Protein AF-B6XCT6-F1 (afdb_monomer)

Organism: NCBI:txid520999

Solvent-accessible surface area (backbone atoms only — not comparable to full-atom values): 7357 Å² total; per-residue (Å²): 132,88,75,79,51,75,65,56,53,49,52,52,51,54,56,51,39,46,72,76,31,70,66,36,33,55,36,22,68,73,66,32,74,92,36,39,69,58,24,48,53,52,40,50,34,43,76,71,66,34,70,57,47,76,47,86,56,62,66,60,53,52,53,48,61,75,40,50,83,39,70,72,57,61,68,49,78,35,42,78,42,35,66,68,55,49,32,58,75,70,67,52,77,86,74,63,67,73,81,72,57,69,88,80,65,77,79,91,67,95,75,79,88,81,89,83,83,135

Mean predicted aligned error: 9.97 Å

pLDDT: mean 85.2, std 15.71, range [36.12, 97.25]

Sequence (118 aa):
MELPSSQEQLIQRLKKMEIEDPLYASLVKVLGRKNSQDAWHIRTAEKYGLYCFLTMDFKLIKTLEAQRKSPRIISLKTSIMTPAMLGKKLRLYPMPPKIFSYTNVTPAHSNVADIEKK

Foldseek 3Di:
DDDDDPVVVVVVVLVVCCVVPPLLVVLCVQLPVVCSVVSVQLSVCQVVLNQEDEDPPVVSVVSLVVCVVPPSSVPRNYHYYHPVVVCVVVVNDDDDCVVVPCPPDPPPDPDPPDDDDD

Secondary structure (DSSP, 8-state):
-PPPPHHHHHHHHHHHHHHH-HHHHHHHHHH-GGGHHHHHHHHHHHHTT-SEEE---HHHHHHHHHTTTSHHHHT-SSEEE-HHHHHHHTTPPPPPGGGS--TT--------------

Structure (mmCIF, N/CA/C/O backbone):
data_AF-B6XCT6-F1
#
_entry.id   AF-B6XCT6-F1
#
loop_
_atom_site.group_PDB
_atom_site.id
_atom_site.type_symbol
_atom_site.label_atom_id
_atom_site.label_alt_id
_atom_site.label_comp_id
_atom_site.label_asym_id
_atom_site.label_entity_id
_atom_site.label_seq_id
_atom_site.pdbx_PDB_ins_code
_atom_site.Cartn_x
_atom_site.Cartn_y
_atom_site.Cartn_z
_atom_site.occupancy
_atom_site.B_iso_or_equiv
_atom_site.auth_seq_id
_atom_site.auth_comp_id
_atom_site.auth_asym_id
_atom_site.auth_atom_id
_atom_site.pdbx_PDB_model_num
ATOM 1 N N . MET A 1 1 ? -32.332 22.064 9.009 1.00 60.47 1 MET A N 1
ATOM 2 C CA . MET A 1 1 ? -31.210 21.174 9.371 1.00 60.47 1 MET A CA 1
ATOM 3 C C . MET A 1 1 ? -30.083 21.476 8.410 1.00 60.47 1 MET A C 1
ATOM 5 O O . MET A 1 1 ? -30.265 21.256 7.219 1.00 60.47 1 MET A O 1
ATOM 9 N N . GLU A 1 2 ? -28.980 22.043 8.889 1.00 74.50 2 GLU A N 1
ATOM 10 C CA . GLU A 1 2 ? -27.778 22.185 8.063 1.00 74.50 2 GLU A CA 1
ATOM 11 C C . GLU A 1 2 ? -27.163 20.797 7.880 1.00 74.50 2 GLU A C 1
ATOM 13 O O . GLU A 1 2 ? -26.887 20.092 8.852 1.00 74.50 2 GLU A O 1
ATOM 18 N N . LEU A 1 3 ? -27.045 20.360 6.628 1.00 79.69 3 LEU A N 1
ATOM 19 C CA . LEU A 1 3 ? -26.389 19.101 6.307 1.00 79.69 3 LEU A CA 1
ATOM 20 C C . LEU A 1 3 ? -24.871 19.309 6.386 1.00 79.69 3 LEU A C 1
ATOM 22 O O . LEU A 1 3 ? -24.380 20.314 5.870 1.00 79.69 3 LEU A O 1
ATOM 26 N N . PRO A 1 4 ? -24.121 18.369 6.987 1.00 82.25 4 PRO A N 1
ATOM 27 C CA . PRO A 1 4 ? -22.670 18.464 7.049 1.00 82.25 4 PRO A CA 1
ATOM 28 C C . PRO A 1 4 ? -22.075 18.479 5.641 1.00 82.25 4 PRO A C 1
ATOM 30 O O . PRO A 1 4 ? -22.557 17.789 4.734 1.00 82.25 4 PR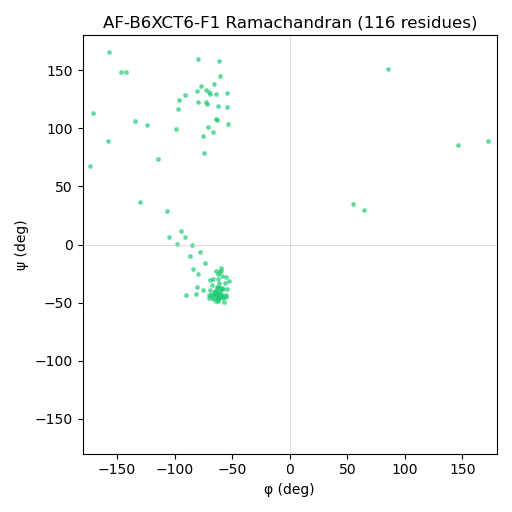O A O 1
ATOM 33 N N . SER A 1 5 ? -20.994 19.232 5.474 1.00 90.94 5 SER A N 1
ATOM 34 C CA . SER A 1 5 ? -20.264 19.331 4.213 1.00 90.94 5 SER A CA 1
ATOM 35 C C . SER A 1 5 ? -19.696 17.973 3.781 1.00 90.94 5 SER A C 1
ATOM 37 O O . SER A 1 5 ? -19.449 17.076 4.594 1.00 90.94 5 SER A O 1
ATOM 39 N N . SER A 1 6 ? -19.417 17.812 2.486 1.00 87.81 6 SER A N 1
ATOM 40 C CA . SER A 1 6 ? -18.843 16.571 1.945 1.00 87.81 6 SER A CA 1
ATOM 41 C C . SER A 1 6 ? -17.528 16.168 2.632 1.00 87.81 6 SER A C 1
ATOM 43 O O . SER A 1 6 ? -17.255 14.979 2.802 1.00 87.81 6 SER A O 1
ATOM 45 N N . GLN A 1 7 ? -16.725 17.147 3.063 1.00 86.94 7 GLN A N 1
ATOM 46 C CA . GLN A 1 7 ? -15.471 16.906 3.780 1.00 86.94 7 GLN A CA 1
ATOM 47 C C . GLN A 1 7 ? -15.712 16.371 5.195 1.00 86.94 7 GLN A C 1
ATOM 49 O O . GLN A 1 7 ? -15.066 15.410 5.614 1.00 86.94 7 GLN A O 1
ATOM 54 N N . GLU A 1 8 ? -16.672 16.940 5.922 1.00 88.94 8 GLU A N 1
ATOM 55 C CA . GLU A 1 8 ? -17.023 16.486 7.270 1.00 88.94 8 GLU A CA 1
ATOM 56 C C . GLU A 1 8 ? -17.592 15.070 7.251 1.00 88.94 8 GLU A C 1
ATOM 58 O O . GLU A 1 8 ? -17.196 14.234 8.066 1.00 88.94 8 GLU A O 1
ATOM 63 N N . GLN A 1 9 ? -18.449 14.764 6.273 1.00 90.00 9 GLN A N 1
ATOM 64 C CA . GLN A 1 9 ? -18.983 13.416 6.084 1.00 90.00 9 GLN A CA 1
ATOM 65 C C . GLN A 1 9 ? -17.868 12.394 5.825 1.00 90.00 9 GLN A C 1
ATOM 67 O O . GLN A 1 9 ? -17.887 11.296 6.386 1.00 90.00 9 GLN A O 1
ATOM 72 N N . LEU A 1 10 ? -16.876 12.745 4.999 1.00 87.06 10 LEU A N 1
ATOM 73 C CA . LEU A 1 10 ? -15.720 11.886 4.743 1.00 87.06 10 LEU A CA 1
ATOM 74 C C . LEU A 1 10 ? -14.914 11.643 6.024 1.00 87.06 10 LEU A C 1
ATOM 76 O O . LEU A 1 10 ? -14.622 10.494 6.353 1.00 87.06 10 LEU A O 1
ATOM 80 N N . ILE A 1 11 ? -14.596 12.700 6.775 1.00 86.50 11 ILE A N 1
ATOM 81 C CA . ILE A 1 11 ? -13.838 12.596 8.029 1.00 86.50 11 ILE A CA 1
ATOM 82 C C . ILE A 1 11 ? -14.580 11.720 9.043 1.00 86.50 11 ILE A C 1
ATOM 84 O O . ILE A 1 11 ? -13.962 10.871 9.686 1.00 86.50 11 ILE A O 1
ATOM 88 N N . GLN A 1 12 ? -15.897 11.887 9.179 1.00 89.31 12 GLN A N 1
ATOM 89 C CA . GLN A 1 12 ? -16.715 11.063 10.071 1.00 89.31 12 GLN A CA 1
ATOM 90 C C . GLN A 1 12 ? -16.675 9.584 9.670 1.00 89.31 12 GLN A C 1
ATOM 92 O O . GLN A 1 12 ? -16.474 8.725 10.530 1.00 89.31 12 GLN A O 1
ATOM 97 N N . ARG A 1 13 ? -16.790 9.279 8.369 1.00 88.56 13 ARG A N 1
ATOM 98 C CA . ARG A 1 13 ? -16.683 7.902 7.856 1.00 88.56 13 ARG A CA 1
ATOM 99 C C . ARG A 1 13 ? -15.308 7.302 8.137 1.00 88.56 13 ARG A C 1
ATOM 101 O O . ARG A 1 13 ? -15.233 6.182 8.630 1.00 88.56 13 ARG A O 1
ATOM 108 N N . LEU A 1 14 ? -14.232 8.044 7.882 1.00 87.88 14 LEU A N 1
ATOM 109 C CA . LEU A 1 14 ? -12.867 7.568 8.124 1.00 87.88 14 LEU A CA 1
ATOM 110 C C . LEU A 1 14 ? -12.596 7.333 9.616 1.00 87.88 14 LEU A C 1
ATOM 112 O O . LEU A 1 14 ? -11.990 6.324 9.964 1.00 87.88 14 LEU A O 1
ATOM 116 N N . LYS A 1 15 ? -13.086 8.207 10.504 1.00 87.88 15 LYS A N 1
ATOM 117 C CA . LYS A 1 15 ? -12.977 8.015 11.962 1.00 87.88 15 LYS A CA 1
ATOM 118 C C . LYS A 1 15 ? -13.744 6.785 12.438 1.00 87.88 15 LYS A C 1
ATOM 120 O O . LYS A 1 15 ? -13.218 6.014 13.231 1.00 87.88 15 LYS A O 1
ATOM 125 N N . LYS A 1 16 ? -14.965 6.586 11.937 1.00 90.88 16 LYS A N 1
ATOM 126 C CA . LYS A 1 16 ? -15.768 5.395 12.241 1.00 90.88 16 LYS A CA 1
ATOM 127 C C . LYS A 1 16 ? -15.031 4.118 11.823 1.00 90.88 16 LYS A C 1
ATOM 129 O O . LYS A 1 16 ? -14.927 3.178 12.603 1.00 90.88 16 LYS A O 1
ATOM 134 N N . MET A 1 17 ? -14.434 4.126 10.635 1.00 89.81 17 MET A N 1
ATOM 135 C CA . MET A 1 17 ? -13.671 2.988 10.125 1.00 89.81 17 MET A CA 1
ATOM 136 C C . MET A 1 17 ? -12.387 2.700 10.910 1.00 89.81 17 MET A C 1
ATOM 138 O O . MET A 1 17 ? -11.985 1.545 10.991 1.00 89.81 17 MET A O 1
ATOM 142 N N . GLU A 1 18 ? -11.749 3.708 11.516 1.00 89.56 18 GLU A N 1
ATOM 143 C CA . GLU A 1 18 ? -10.584 3.515 12.404 1.00 89.56 18 GLU A CA 1
ATOM 144 C C . GLU A 1 18 ? -10.938 2.666 13.636 1.00 89.56 18 GLU A C 1
ATOM 146 O O . GLU A 1 18 ? -10.065 2.020 14.205 1.00 89.56 18 GLU A O 1
ATOM 151 N N . ILE A 1 19 ? -12.216 2.632 14.024 1.00 90.75 19 ILE A N 1
ATOM 152 C CA . ILE A 1 19 ? -12.722 1.820 15.136 1.00 90.75 19 ILE A CA 1
ATOM 153 C C . ILE A 1 19 ? -13.167 0.437 14.641 1.00 90.75 19 ILE A C 1
ATOM 155 O O . ILE A 1 19 ? -12.875 -0.572 15.275 1.00 90.75 19 ILE A O 1
ATOM 159 N N . GLU A 1 20 ? -13.873 0.385 13.511 1.00 93.50 20 GLU A N 1
ATOM 160 C CA . GLU A 1 20 ? -14.502 -0.845 13.009 1.00 93.50 20 GLU A CA 1
ATOM 161 C C . GLU A 1 20 ? -13.530 -1.790 12.289 1.00 93.50 20 GLU A C 1
ATOM 163 O O . GLU A 1 20 ? -13.777 -2.994 12.225 1.00 93.50 20 GLU A O 1
ATOM 168 N N . ASP A 1 21 ? -12.435 -1.269 11.731 1.00 93.94 21 ASP A N 1
ATOM 169 C CA . ASP A 1 21 ? -11.529 -2.035 10.879 1.00 93.94 21 ASP A CA 1
ATOM 170 C C . ASP A 1 21 ? -10.075 -2.008 11.402 1.00 93.94 21 ASP A C 1
ATOM 172 O O . ASP A 1 21 ? -9.338 -1.037 11.185 1.00 93.94 21 ASP A O 1
ATOM 176 N N . PRO A 1 22 ? -9.605 -3.101 12.040 1.00 93.44 22 PRO A N 1
ATOM 177 C CA . PRO A 1 22 ? -8.242 -3.195 12.568 1.00 93.44 22 PRO A CA 1
ATOM 178 C C . PRO A 1 22 ? -7.142 -3.099 11.498 1.00 93.44 22 PRO A C 1
ATOM 180 O O . PRO A 1 22 ? -6.031 -2.626 11.770 1.00 93.44 22 PRO A O 1
ATOM 183 N N . LEU A 1 23 ? -7.421 -3.547 10.268 1.00 93.25 23 LEU A N 1
ATOM 184 C CA . LEU A 1 23 ? -6.493 -3.446 9.140 1.00 93.25 23 LEU A CA 1
ATOM 185 C C . LEU A 1 23 ? -6.301 -1.975 8.762 1.00 93.25 23 LEU A C 1
ATOM 187 O O . LEU A 1 23 ? -5.164 -1.516 8.653 1.00 93.25 23 LEU A O 1
ATOM 191 N N . TYR A 1 24 ? -7.390 -1.224 8.650 1.00 95.69 24 TYR A N 1
ATOM 192 C CA . TYR A 1 24 ? -7.328 0.211 8.400 1.00 95.69 24 TYR A CA 1
ATOM 193 C C . TYR A 1 24 ? -6.653 0.971 9.553 1.00 95.69 24 TYR A C 1
ATOM 195 O O . TYR A 1 24 ? -5.713 1.729 9.315 1.00 95.69 24 TYR A O 1
ATOM 203 N N . ALA A 1 25 ? -7.049 0.716 10.803 1.00 94.81 25 ALA A N 1
ATOM 204 C CA . ALA A 1 25 ? -6.488 1.387 11.978 1.00 94.81 25 ALA A CA 1
ATOM 205 C C . ALA A 1 25 ? -4.962 1.216 12.078 1.00 94.81 25 ALA A C 1
ATOM 207 O O . ALA A 1 25 ? -4.212 2.168 12.312 1.00 94.81 25 ALA A O 1
ATOM 208 N N . SER A 1 26 ? -4.478 -0.006 11.840 1.00 94.44 26 SER A N 1
ATOM 209 C CA . SER A 1 26 ? -3.041 -0.300 11.851 1.00 94.44 26 SER A CA 1
ATOM 210 C C . SER A 1 26 ? -2.284 0.378 10.704 1.00 94.44 26 SER A C 1
ATOM 212 O O . SER A 1 26 ? -1.157 0.827 10.915 1.00 94.44 26 SER A O 1
ATOM 214 N N . LEU A 1 27 ? -2.890 0.520 9.521 1.00 94.69 27 LEU A N 1
ATOM 215 C CA . LEU A 1 27 ? -2.298 1.269 8.409 1.00 94.69 27 LEU A CA 1
ATOM 216 C C . LEU A 1 27 ? -2.225 2.770 8.708 1.00 94.69 27 LEU A C 1
ATOM 218 O O . LEU A 1 27 ? -1.174 3.373 8.499 1.00 94.69 27 LEU A O 1
ATOM 222 N N . VAL A 1 28 ? -3.282 3.361 9.270 1.00 94.69 28 VAL A N 1
ATOM 223 C CA . VAL A 1 28 ? -3.288 4.774 9.691 1.00 94.69 28 VAL A CA 1
ATOM 224 C C . VAL A 1 28 ? -2.211 5.045 10.743 1.00 94.69 28 VAL A C 1
ATOM 226 O O . VAL A 1 28 ? -1.545 6.078 10.685 1.00 94.69 28 VAL A O 1
ATOM 229 N N . LYS A 1 29 ? -1.978 4.111 11.674 1.00 93.19 29 LYS A N 1
ATOM 230 C CA . LYS A 1 29 ? -0.916 4.237 12.685 1.00 93.19 29 LYS A CA 1
ATOM 231 C C . LYS A 1 29 ? 0.487 4.277 12.068 1.00 93.19 29 LYS A C 1
ATOM 233 O O . LYS A 1 29 ? 1.338 5.011 12.560 1.00 93.19 29 LYS A O 1
ATOM 238 N N . VAL A 1 30 ? 0.730 3.502 11.010 1.00 92.81 30 VAL A N 1
ATOM 239 C CA . VAL A 1 30 ? 2.041 3.424 10.340 1.00 92.81 30 VAL A CA 1
ATOM 240 C C . VAL A 1 30 ? 2.253 4.578 9.361 1.00 92.81 30 VAL A C 1
ATOM 242 O O . VAL A 1 30 ? 3.336 5.153 9.313 1.00 92.81 30 VAL A O 1
ATOM 245 N N . LEU A 1 31 ? 1.227 4.922 8.583 1.00 91.50 31 LEU A N 1
ATOM 246 C CA . LEU A 1 31 ? 1.301 5.961 7.553 1.00 91.50 31 LEU A CA 1
ATOM 247 C C . LEU A 1 31 ? 1.082 7.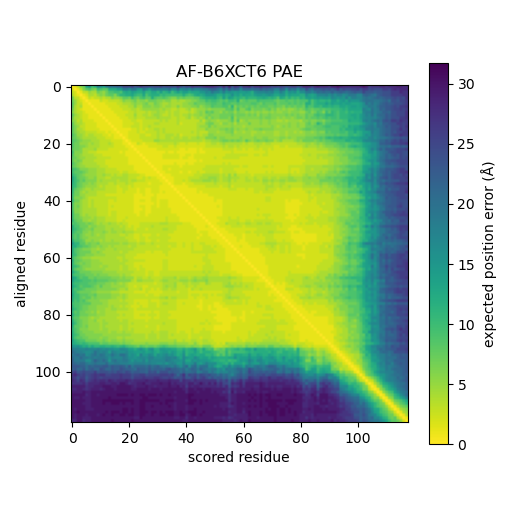371 8.112 1.00 91.50 31 LEU A C 1
ATOM 249 O O . LEU A 1 31 ? 1.482 8.350 7.484 1.00 91.50 31 LEU A O 1
ATOM 253 N N . GLY A 1 32 ? 0.457 7.481 9.283 1.00 90.88 32 GLY A N 1
ATOM 254 C CA . GLY A 1 32 ? 0.021 8.731 9.887 1.00 90.88 32 GLY A CA 1
ATOM 255 C C . GLY A 1 32 ? -1.360 9.174 9.396 1.00 90.88 32 GLY A C 1
ATOM 256 O O . GLY A 1 32 ? -1.757 8.938 8.256 1.00 90.88 32 GLY A O 1
ATOM 257 N N . ARG A 1 33 ? -2.094 9.897 10.253 1.00 89.50 33 ARG A N 1
ATOM 258 C CA . ARG A 1 33 ? -3.472 10.359 9.976 1.00 89.50 33 ARG A CA 1
ATOM 259 C C . ARG A 1 33 ? -3.619 11.238 8.734 1.00 89.50 33 ARG A C 1
ATOM 261 O O . ARG A 1 33 ? -4.683 11.237 8.118 1.00 89.50 33 ARG A O 1
ATOM 268 N N . LYS A 1 34 ? -2.558 11.957 8.350 1.00 88.81 34 LYS A N 1
ATOM 269 C CA . LYS A 1 34 ? -2.530 12.764 7.117 1.00 88.81 34 LYS A CA 1
ATOM 270 C C . LYS A 1 34 ? -2.704 11.909 5.855 1.00 88.81 34 LYS A C 1
ATOM 272 O O . LYS A 1 34 ? -3.237 12.408 4.877 1.00 88.81 34 LYS A O 1
ATOM 277 N N . ASN A 1 35 ? -2.340 10.629 5.925 1.00 90.25 35 ASN A N 1
ATOM 278 C CA . ASN A 1 35 ? -2.418 9.664 4.829 1.00 90.25 35 ASN A CA 1
ATOM 279 C C . ASN A 1 35 ? -3.575 8.666 5.041 1.00 90.25 35 ASN A C 1
ATOM 281 O O . ASN A 1 35 ? -3.507 7.509 4.632 1.00 90.25 35 ASN A O 1
ATOM 285 N N . SER A 1 36 ? -4.639 9.086 5.734 1.00 91.69 36 SER A N 1
ATOM 286 C CA . SER A 1 36 ? -5.801 8.234 6.036 1.00 91.69 36 SER A CA 1
ATOM 287 C C . SER A 1 36 ? -6.522 7.753 4.776 1.00 91.69 36 SER A C 1
ATOM 289 O O . SER A 1 36 ? -6.938 6.600 4.704 1.00 91.69 36 SER A O 1
ATOM 291 N N . GLN A 1 37 ? -6.613 8.592 3.745 1.00 91.31 37 GLN A N 1
ATOM 292 C CA . GLN A 1 37 ? -7.202 8.191 2.470 1.00 91.31 37 GLN A CA 1
ATOM 293 C C . GLN A 1 37 ? -6.362 7.111 1.764 1.00 91.31 37 GLN A C 1
ATOM 295 O O . GLN A 1 37 ? -6.913 6.121 1.284 1.00 91.31 37 GLN A O 1
ATOM 300 N N . ASP A 1 38 ? -5.033 7.231 1.779 1.00 93.19 38 ASP A N 1
ATOM 301 C CA . ASP A 1 38 ? -4.142 6.203 1.232 1.00 93.19 38 ASP A CA 1
ATOM 302 C C . ASP A 1 38 ? -4.225 4.897 2.021 1.00 93.19 38 ASP A C 1
ATOM 304 O O . ASP A 1 38 ? -4.300 3.817 1.435 1.00 93.19 38 ASP A O 1
ATOM 308 N N . ALA A 1 39 ? -4.296 4.986 3.353 1.00 94.94 39 ALA A N 1
ATOM 309 C CA . ALA A 1 39 ? -4.524 3.830 4.213 1.00 94.94 39 ALA A CA 1
ATOM 310 C C . ALA A 1 39 ? -5.834 3.108 3.854 1.00 94.94 39 ALA A C 1
ATOM 312 O O . ALA A 1 39 ? -5.874 1.877 3.838 1.00 94.94 39 ALA A O 1
ATOM 313 N N . TRP A 1 40 ? -6.889 3.855 3.514 1.00 95.19 40 TRP A N 1
ATOM 314 C CA . TRP A 1 40 ? -8.163 3.288 3.075 1.00 95.19 40 TRP A CA 1
ATOM 315 C C . TRP A 1 40 ? -8.048 2.564 1.729 1.00 95.19 40 TRP A C 1
ATOM 317 O O . TRP A 1 40 ? -8.570 1.454 1.581 1.00 95.19 40 TRP A O 1
ATOM 327 N N . HIS A 1 41 ? -7.333 3.141 0.758 1.00 95.12 41 HIS A N 1
ATOM 328 C CA . HIS A 1 41 ? -7.092 2.499 -0.537 1.00 95.12 41 HIS A CA 1
ATOM 329 C C . HIS A 1 41 ? -6.277 1.209 -0.395 1.00 95.12 41 HIS A C 1
ATOM 331 O O . HIS A 1 41 ? -6.674 0.174 -0.931 1.00 95.12 41 HIS A O 1
ATOM 337 N N . ILE A 1 42 ? -5.195 1.241 0.390 1.00 95.88 42 ILE A N 1
ATOM 338 C CA . ILE A 1 42 ? -4.348 0.068 0.653 1.00 95.88 42 ILE A CA 1
ATOM 339 C C . ILE A 1 42 ? -5.153 -1.022 1.359 1.00 95.88 42 ILE A C 1
ATOM 341 O O . ILE A 1 42 ? -5.148 -2.170 0.919 1.00 95.88 42 ILE A O 1
ATOM 345 N N . ARG A 1 43 ? -5.910 -0.662 2.405 1.00 96.19 43 ARG A N 1
ATOM 346 C CA . ARG A 1 43 ? -6.820 -1.588 3.093 1.00 96.19 43 ARG A CA 1
ATOM 347 C C . ARG A 1 43 ? -7.803 -2.224 2.121 1.00 96.19 43 ARG A C 1
ATOM 349 O O . ARG A 1 43 ? -8.087 -3.412 2.221 1.00 96.19 43 ARG A O 1
ATOM 356 N N . THR A 1 44 ? -8.370 -1.431 1.219 1.00 96.38 44 THR A N 1
ATOM 357 C CA . THR A 1 44 ? -9.380 -1.914 0.276 1.00 96.38 44 THR A CA 1
ATOM 358 C C . THR A 1 44 ? -8.763 -2.900 -0.707 1.00 96.38 44 THR A C 1
ATOM 360 O O . THR A 1 44 ? -9.312 -3.981 -0.899 1.00 96.38 44 THR A O 1
ATOM 363 N N . ALA A 1 45 ? -7.596 -2.576 -1.259 1.00 97.19 45 ALA A N 1
ATOM 364 C CA . ALA A 1 45 ? -6.873 -3.470 -2.153 1.00 97.19 45 ALA A CA 1
ATOM 365 C C . ALA A 1 45 ? -6.503 -4.800 -1.469 1.00 97.19 45 ALA A C 1
ATOM 367 O O . ALA A 1 45 ? -6.768 -5.862 -2.030 1.00 97.19 45 ALA A O 1
ATOM 368 N N . GLU A 1 46 ? -6.011 -4.742 -0.228 1.00 96.94 46 GLU A N 1
ATOM 369 C CA . GLU A 1 46 ? -5.700 -5.925 0.585 1.00 96.94 46 GLU A CA 1
ATOM 370 C C . GLU A 1 46 ? -6.951 -6.770 0.865 1.00 96.94 46 GLU A C 1
ATOM 372 O O . GLU A 1 46 ? -6.940 -7.986 0.681 1.00 96.94 46 GLU A O 1
ATOM 377 N N . LYS A 1 47 ? -8.059 -6.130 1.263 1.00 96.44 47 LYS A N 1
ATOM 378 C CA . LYS A 1 47 ? -9.324 -6.813 1.576 1.00 96.44 47 LYS A CA 1
ATOM 379 C C . LYS A 1 47 ? -9.869 -7.605 0.388 1.00 96.44 47 LYS A C 1
ATOM 381 O O . LYS A 1 47 ? -10.430 -8.678 0.587 1.00 96.44 47 LYS A O 1
ATOM 386 N N . TYR A 1 48 ? -9.723 -7.075 -0.823 1.00 97.06 48 TYR A N 1
ATOM 387 C CA . TYR A 1 48 ? -10.178 -7.734 -2.049 1.00 97.06 48 TYR A CA 1
ATOM 388 C C . TYR A 1 48 ? -9.107 -8.618 -2.700 1.00 97.06 48 TYR A C 1
ATOM 390 O O . TYR A 1 48 ? -9.328 -9.132 -3.793 1.00 97.06 48 TYR A O 1
ATOM 398 N N . GLY A 1 49 ? -7.956 -8.815 -2.047 1.00 96.25 49 GLY A N 1
ATOM 399 C CA . GLY A 1 49 ? -6.896 -9.688 -2.548 1.00 96.25 49 GLY A CA 1
ATOM 400 C C . GLY A 1 49 ? -6.281 -9.202 -3.859 1.00 96.25 49 GLY A C 1
ATOM 401 O O . GLY A 1 49 ? -5.838 -10.016 -4.670 1.00 96.25 49 GLY A O 1
ATOM 402 N N . LEU A 1 50 ? -6.266 -7.886 -4.096 1.00 97.25 50 LEU A N 1
ATOM 403 C CA . LEU A 1 50 ? -5.660 -7.334 -5.301 1.00 97.25 50 LEU A CA 1
ATOM 404 C C . LEU A 1 50 ? -4.156 -7.589 -5.282 1.00 97.25 50 LEU A C 1
ATOM 406 O O . LEU A 1 50 ? -3.485 -7.387 -4.270 1.00 97.25 50 LEU A O 1
ATOM 410 N N . TYR A 1 51 ? -3.608 -7.974 -6.432 1.00 96.06 51 TYR A N 1
ATOM 411 C CA . TYR A 1 51 ? -2.175 -8.221 -6.562 1.00 96.06 51 TYR A CA 1
ATOM 412 C C . TYR A 1 51 ? -1.343 -6.973 -6.229 1.00 96.06 51 TYR A C 1
ATOM 414 O O . TYR A 1 51 ? -0.358 -7.042 -5.486 1.00 96.06 51 TYR A O 1
ATOM 422 N N . CYS A 1 52 ? -1.748 -5.815 -6.757 1.00 95.94 52 CYS A N 1
ATOM 423 C CA . CYS A 1 52 ? -1.088 -4.554 -6.467 1.00 95.94 52 CYS A CA 1
ATOM 424 C C . CYS A 1 52 ? -2.042 -3.359 -6.444 1.00 95.94 52 CYS A C 1
ATOM 426 O O . CYS A 1 52 ? -2.996 -3.295 -7.219 1.00 95.94 52 CYS A O 1
ATOM 428 N N . PHE A 1 53 ? -1.720 -2.380 -5.602 1.00 96.44 53 PHE A N 1
ATOM 429 C CA . PHE A 1 53 ? -2.289 -1.038 -5.651 1.00 96.44 53 PHE A CA 1
ATOM 430 C C . PHE A 1 53 ? -1.327 -0.124 -6.416 1.00 96.44 53 PHE A C 1
ATOM 432 O O . PHE A 1 53 ? -0.182 0.074 -5.996 1.00 96.44 53 PHE A O 1
ATOM 439 N N . LEU A 1 54 ? -1.784 0.394 -7.558 1.00 96.62 54 LEU A N 1
ATOM 440 C CA . LEU A 1 54 ? -0.991 1.275 -8.408 1.00 96.62 54 LEU A CA 1
ATOM 441 C C . LEU A 1 54 ? -1.218 2.734 -8.035 1.00 96.62 54 LEU A C 1
ATOM 443 O O . LEU A 1 54 ? -2.353 3.197 -7.984 1.00 96.62 54 LEU A O 1
ATOM 447 N N . THR A 1 55 ? -0.128 3.464 -7.818 1.00 95.69 55 THR A N 1
ATOM 448 C CA . THR A 1 55 ? -0.182 4.892 -7.499 1.00 95.69 55 THR A CA 1
ATOM 449 C C . THR A 1 55 ? 0.954 5.664 -8.164 1.00 95.69 55 THR A C 1
ATOM 451 O O . THR A 1 55 ? 2.047 5.138 -8.369 1.00 95.69 55 THR A O 1
ATOM 454 N N . MET A 1 56 ? 0.690 6.926 -8.498 1.00 95.94 56 MET A N 1
ATOM 455 C CA . MET A 1 56 ? 1.703 7.900 -8.922 1.00 95.94 56 MET A CA 1
ATOM 456 C C . MET A 1 56 ? 2.143 8.813 -7.771 1.00 95.94 56 MET A C 1
ATOM 458 O O . MET A 1 56 ? 2.986 9.687 -7.966 1.00 95.94 56 MET A O 1
ATOM 462 N N . ASP A 1 57 ? 1.599 8.625 -6.566 1.00 94.56 57 ASP A N 1
ATOM 463 C CA . ASP A 1 57 ? 2.046 9.364 -5.393 1.00 94.56 57 ASP A CA 1
ATOM 464 C C . ASP A 1 57 ? 3.390 8.817 -4.894 1.00 94.56 57 ASP A C 1
ATOM 466 O O . ASP A 1 57 ? 3.486 7.885 -4.092 1.00 94.56 57 ASP A O 1
ATOM 470 N N . PHE A 1 58 ? 4.465 9.439 -5.371 1.00 94.94 58 PHE A N 1
ATOM 471 C CA . PHE A 1 58 ? 5.822 9.104 -4.960 1.00 94.94 58 PHE A CA 1
ATOM 472 C C . PHE A 1 58 ? 6.094 9.387 -3.478 1.00 94.94 58 PHE A C 1
ATOM 474 O O . PHE A 1 58 ? 7.013 8.788 -2.918 1.00 94.94 58 PHE A O 1
ATOM 481 N N . LYS A 1 59 ? 5.340 10.286 -2.827 1.00 93.44 59 LYS A N 1
ATOM 482 C CA . LYS A 1 59 ? 5.492 10.525 -1.386 1.00 93.44 59 LYS A CA 1
ATOM 483 C C . LYS A 1 59 ? 4.988 9.313 -0.614 1.00 93.44 59 LYS A C 1
ATOM 485 O O . LYS A 1 59 ? 5.724 8.819 0.234 1.00 93.44 59 LYS A O 1
ATOM 490 N N . LEU A 1 60 ? 3.818 8.781 -0.975 1.00 93.38 60 LEU A N 1
ATOM 491 C CA . LEU A 1 60 ? 3.285 7.550 -0.386 1.00 93.38 60 LEU A CA 1
ATOM 492 C C . LEU A 1 60 ? 4.251 6.372 -0.562 1.00 93.38 60 LEU A C 1
ATOM 494 O O . LEU A 1 60 ? 4.538 5.665 0.405 1.00 93.38 60 LEU A O 1
ATOM 498 N N . ILE A 1 61 ? 4.800 6.192 -1.770 1.00 95.12 61 ILE A N 1
ATOM 499 C CA . ILE A 1 61 ? 5.796 5.142 -2.040 1.00 95.12 61 ILE A CA 1
ATOM 500 C C . ILE A 1 61 ? 7.007 5.291 -1.113 1.00 95.12 61 ILE A C 1
ATOM 502 O O . ILE A 1 61 ? 7.374 4.336 -0.433 1.00 95.12 61 ILE A O 1
ATOM 506 N N . LYS A 1 62 ? 7.580 6.496 -1.006 1.00 94.50 62 LYS A N 1
ATOM 507 C CA . LYS A 1 62 ? 8.716 6.761 -0.107 1.00 94.50 62 LYS A CA 1
ATOM 508 C C . LYS A 1 62 ? 8.373 6.503 1.360 1.00 94.50 62 LYS A C 1
ATOM 510 O O . LYS A 1 62 ? 9.191 5.949 2.090 1.00 94.50 62 LYS A O 1
ATOM 515 N N . THR A 1 63 ? 7.175 6.882 1.805 1.00 93.25 63 THR A N 1
ATOM 516 C CA . THR A 1 63 ? 6.712 6.617 3.174 1.00 93.25 63 THR A CA 1
ATOM 517 C C . THR A 1 63 ? 6.608 5.118 3.441 1.00 93.25 63 THR A C 1
ATOM 519 O O . THR A 1 63 ? 7.089 4.650 4.471 1.00 93.25 63 THR A O 1
ATOM 522 N N . LEU A 1 64 ? 6.043 4.346 2.513 1.00 92.88 64 LEU A N 1
ATOM 523 C CA . LEU A 1 64 ? 5.953 2.891 2.634 1.00 92.88 64 LEU A CA 1
ATOM 524 C C . LEU A 1 64 ? 7.329 2.224 2.619 1.00 92.88 64 LEU A C 1
ATOM 526 O O . LEU A 1 64 ? 7.579 1.333 3.426 1.00 92.88 64 LEU A O 1
ATOM 530 N N . GLU A 1 65 ? 8.242 2.678 1.761 1.00 93.00 65 GLU A N 1
ATOM 531 C CA . GLU A 1 65 ? 9.621 2.185 1.725 1.00 93.00 65 GLU A CA 1
ATOM 532 C C . GLU A 1 65 ? 10.367 2.470 3.033 1.00 93.00 65 GLU A C 1
ATOM 534 O O . GLU A 1 65 ? 11.049 1.586 3.558 1.00 93.00 65 GLU A O 1
ATOM 539 N N . ALA A 1 66 ? 10.191 3.665 3.606 1.00 93.25 66 ALA A N 1
ATOM 540 C CA . ALA A 1 66 ? 10.737 4.004 4.919 1.00 93.25 66 ALA A CA 1
ATOM 541 C C . ALA A 1 66 ? 10.175 3.090 6.023 1.00 93.25 66 ALA A C 1
ATOM 543 O O . ALA A 1 66 ? 10.889 2.722 6.954 1.00 93.25 66 ALA A O 1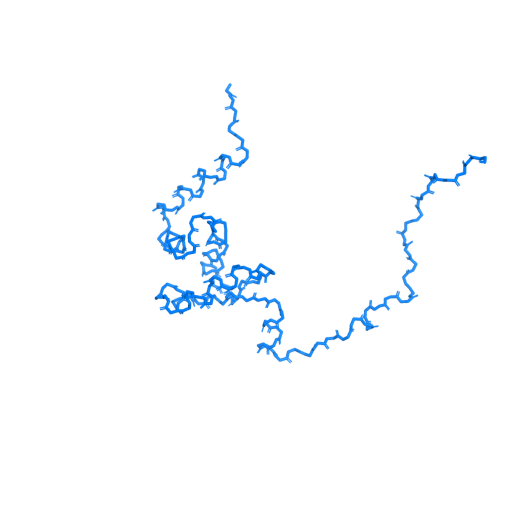
ATOM 544 N N . GLN A 1 67 ? 8.918 2.665 5.883 1.00 93.12 67 GLN A N 1
ATOM 545 C CA . GLN A 1 67 ? 8.229 1.762 6.805 1.00 93.12 67 GLN A CA 1
ATOM 546 C C . GLN A 1 67 ? 8.298 0.283 6.390 1.00 93.12 67 GLN A C 1
ATOM 548 O O . GLN A 1 67 ? 7.628 -0.546 7.001 1.00 93.12 67 GLN A O 1
ATOM 553 N N . ARG A 1 68 ? 9.129 -0.105 5.409 1.00 91.38 68 ARG A N 1
ATOM 554 C CA . ARG A 1 68 ? 9.162 -1.481 4.862 1.00 91.38 68 ARG A CA 1
ATOM 555 C C . ARG A 1 68 ? 9.491 -2.567 5.885 1.00 91.38 68 ARG A C 1
ATOM 557 O O . ARG A 1 68 ? 9.199 -3.731 5.655 1.00 91.38 68 ARG A O 1
ATOM 564 N N . LYS A 1 69 ? 10.148 -2.191 6.989 1.00 92.19 69 LYS A N 1
ATOM 565 C CA . LYS A 1 69 ? 10.489 -3.092 8.101 1.00 92.19 69 LYS A CA 1
ATOM 566 C C . LYS A 1 69 ? 9.368 -3.209 9.138 1.00 92.19 69 LYS A C 1
ATOM 568 O O . LYS A 1 69 ? 9.462 -4.036 10.038 1.00 92.19 69 LYS A O 1
ATOM 573 N N . SER A 1 70 ? 8.332 -2.376 9.043 1.00 92.88 70 SER A N 1
ATOM 574 C CA . SER A 1 70 ? 7.176 -2.452 9.927 1.00 92.88 70 SER A CA 1
ATOM 575 C C . SER A 1 70 ? 6.462 -3.787 9.704 1.00 92.88 70 SER A C 1
ATOM 577 O O . SER A 1 70 ? 6.121 -4.094 8.556 1.00 92.88 70 SER A O 1
ATOM 579 N N . PRO A 1 71 ? 6.158 -4.556 10.768 1.00 91.75 71 PRO A N 1
ATOM 580 C CA . PRO A 1 71 ? 5.426 -5.819 10.651 1.00 91.75 71 PRO A CA 1
ATOM 581 C C . PRO A 1 71 ? 4.118 -5.671 9.871 1.00 91.75 71 PRO A C 1
ATOM 583 O O . PRO A 1 71 ? 3.694 -6.578 9.154 1.00 91.75 71 PRO A O 1
ATOM 586 N N . ARG A 1 72 ? 3.486 -4.492 9.961 1.00 92.50 72 ARG A N 1
ATOM 587 C CA . ARG A 1 72 ? 2.246 -4.223 9.243 1.00 92.50 72 ARG A CA 1
ATOM 588 C C . ARG A 1 72 ? 2.434 -4.128 7.734 1.00 92.50 72 ARG A C 1
ATOM 590 O O . ARG A 1 72 ? 1.575 -4.599 7.007 1.00 92.50 72 ARG A O 1
ATOM 597 N N . ILE A 1 73 ? 3.526 -3.520 7.279 1.00 92.94 73 ILE A N 1
ATOM 598 C CA . ILE A 1 73 ? 3.816 -3.387 5.847 1.00 92.94 73 ILE A CA 1
ATOM 599 C C . ILE A 1 73 ? 4.298 -4.724 5.283 1.00 92.94 73 ILE A C 1
ATOM 601 O O . ILE A 1 73 ? 3.869 -5.114 4.205 1.00 92.94 73 ILE A O 1
ATOM 605 N N . ILE A 1 74 ? 5.115 -5.462 6.043 1.00 93.31 74 ILE A N 1
ATOM 606 C CA . ILE A 1 74 ? 5.608 -6.793 5.652 1.00 93.31 74 ILE A CA 1
ATOM 607 C C . ILE A 1 74 ? 4.458 -7.792 5.467 1.00 93.31 74 ILE A C 1
ATOM 609 O O . ILE A 1 74 ? 4.514 -8.637 4.581 1.00 93.31 74 ILE A O 1
ATOM 613 N N . SER A 1 75 ? 3.423 -7.707 6.306 1.00 94.19 75 SER A N 1
ATOM 614 C CA . SER A 1 75 ? 2.282 -8.633 6.267 1.00 94.19 75 S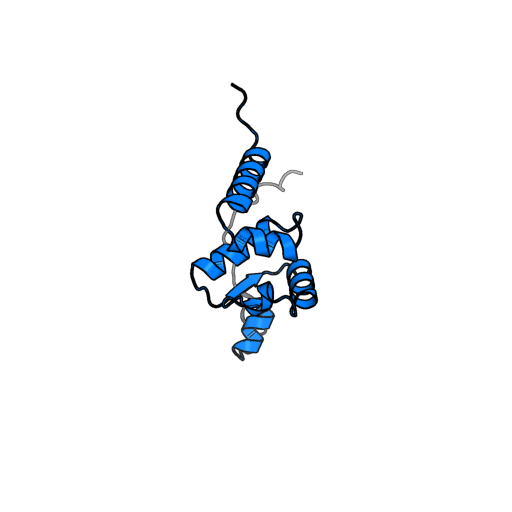ER A CA 1
ATOM 615 C C . SER A 1 75 ? 1.268 -8.351 5.155 1.00 94.19 75 SER A C 1
ATOM 617 O O . SER A 1 75 ? 0.345 -9.148 4.989 1.00 94.19 75 SER A O 1
ATOM 619 N N . LEU A 1 76 ? 1.409 -7.253 4.402 1.00 95.12 76 LEU A N 1
ATOM 620 C CA . LEU A 1 76 ? 0.533 -6.974 3.264 1.00 95.12 76 LEU A CA 1
ATOM 621 C C . LEU A 1 76 ? 0.807 -7.960 2.129 1.00 95.12 76 LEU A C 1
ATOM 623 O O . LEU A 1 76 ? 1.948 -8.135 1.699 1.00 95.12 76 LEU A O 1
ATOM 627 N N . LYS A 1 77 ? -0.256 -8.576 1.615 1.00 96.00 77 LYS A N 1
ATOM 628 C CA . LYS A 1 77 ? -0.196 -9.412 0.411 1.00 96.00 77 LYS A CA 1
ATOM 629 C C . LYS A 1 77 ? -0.216 -8.545 -0.842 1.00 96.00 77 LYS A C 1
ATOM 631 O O . LYS A 1 77 ? 0.468 -8.847 -1.822 1.00 96.00 77 LYS A O 1
ATOM 636 N N . THR A 1 78 ? -0.978 -7.457 -0.807 1.00 96.69 78 THR A N 1
ATOM 637 C CA . THR A 1 78 ? -1.048 -6.478 -1.883 1.00 96.69 78 THR A CA 1
ATOM 638 C C . THR A 1 78 ? 0.228 -5.648 -1.918 1.00 96.69 78 THR A C 1
ATOM 640 O O . THR A 1 78 ? 0.583 -4.951 -0.969 1.00 96.69 78 THR A O 1
ATOM 643 N N . SER A 1 79 ? 0.905 -5.657 -3.065 1.00 95.62 79 SER A N 1
ATOM 644 C CA . SER A 1 79 ? 2.067 -4.796 -3.284 1.00 95.62 79 SER A CA 1
ATOM 645 C C . SER A 1 79 ? 1.638 -3.371 -3.654 1.00 95.62 79 SER A C 1
ATOM 647 O O . SER A 1 79 ? 0.842 -3.187 -4.571 1.00 95.62 79 SER A O 1
ATOM 649 N N . ILE A 1 80 ? 2.201 -2.345 -3.020 1.00 95.88 80 ILE A N 1
ATOM 650 C CA . ILE A 1 80 ? 1.996 -0.949 -3.433 1.00 95.88 80 ILE A CA 1
ATOM 651 C C . ILE A 1 80 ? 3.156 -0.524 -4.328 1.00 95.88 80 ILE A C 1
ATOM 653 O O . ILE A 1 80 ? 4.313 -0.643 -3.927 1.00 95.88 80 ILE A O 1
ATOM 657 N N . MET A 1 81 ? 2.873 -0.056 -5.544 1.00 96.44 81 MET A N 1
ATOM 658 C CA . MET A 1 81 ? 3.927 0.313 -6.491 1.00 96.44 81 MET A CA 1
ATOM 659 C C . MET A 1 81 ? 3.453 1.306 -7.553 1.00 96.44 81 MET A C 1
ATOM 661 O O . MET A 1 81 ? 2.258 1.505 -7.750 1.00 96.44 81 MET A O 1
ATOM 665 N N . THR A 1 82 ? 4.394 1.915 -8.271 1.00 96.75 82 THR A N 1
ATOM 666 C CA . THR A 1 82 ? 4.065 2.723 -9.452 1.00 96.75 82 THR A CA 1
ATOM 667 C C . THR A 1 82 ? 3.806 1.836 -10.675 1.00 96.75 82 THR A C 1
ATOM 669 O O . THR A 1 82 ? 4.296 0.701 -10.727 1.00 96.75 82 THR A O 1
ATOM 672 N N . PRO A 1 83 ? 3.106 2.333 -11.711 1.00 95.00 83 PRO A N 1
ATOM 673 C CA . PRO A 1 83 ? 2.973 1.616 -12.980 1.00 95.00 83 PRO A CA 1
ATOM 674 C C . PRO A 1 83 ? 4.327 1.224 -13.590 1.00 95.00 83 PRO A C 1
ATOM 676 O O . PRO A 1 83 ? 4.484 0.115 -14.092 1.00 95.00 83 PRO A O 1
ATOM 679 N N . ALA A 1 84 ? 5.339 2.092 -13.478 1.00 92.88 84 ALA A N 1
ATOM 680 C CA . ALA A 1 84 ? 6.692 1.803 -13.953 1.00 92.88 84 ALA A CA 1
ATOM 681 C C . ALA A 1 84 ? 7.347 0.642 -13.181 1.00 92.88 84 ALA A C 1
ATOM 683 O O . ALA A 1 84 ? 7.982 -0.228 -13.780 1.00 92.88 84 ALA A O 1
ATOM 684 N N . MET A 1 85 ? 7.164 0.589 -11.857 1.00 94.75 85 MET A N 1
ATOM 685 C CA . MET A 1 85 ? 7.637 -0.528 -11.031 1.00 94.75 85 MET A CA 1
ATOM 686 C C . MET A 1 85 ? 6.948 -1.840 -11.413 1.00 94.75 85 MET A C 1
ATOM 688 O O . MET A 1 85 ? 7.622 -2.865 -11.523 1.00 94.75 85 MET A O 1
ATOM 692 N N . LEU A 1 86 ? 5.634 -1.808 -11.665 1.00 95.62 86 LEU A N 1
ATOM 693 C CA . LEU A 1 86 ? 4.902 -2.977 -12.149 1.00 95.62 86 LEU A CA 1
ATOM 694 C C . LEU A 1 86 ? 5.431 -3.432 -13.512 1.00 95.62 86 LEU A C 1
ATOM 696 O O . LEU A 1 86 ? 5.723 -4.613 -13.680 1.00 95.62 86 LEU A O 1
ATOM 700 N N . GLY A 1 87 ? 5.620 -2.504 -14.454 1.00 94.31 87 GLY A N 1
ATOM 701 C CA . GLY A 1 87 ? 6.182 -2.803 -15.770 1.00 94.31 87 GLY A CA 1
ATOM 702 C C . GLY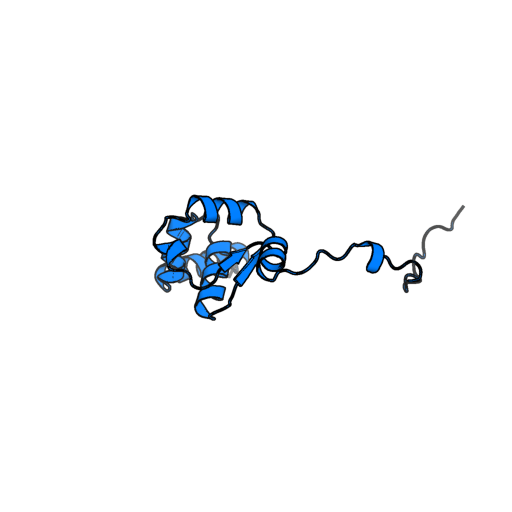 A 1 87 ? 7.543 -3.487 -15.672 1.00 94.31 87 GLY A C 1
ATOM 703 O O . GLY A 1 87 ? 7.750 -4.537 -16.275 1.00 94.31 87 GLY A O 1
ATOM 704 N N . LYS A 1 88 ? 8.433 -2.979 -14.810 1.00 93.44 88 LYS A N 1
ATOM 705 C CA . LYS A 1 88 ? 9.725 -3.622 -14.529 1.00 93.44 88 LYS A CA 1
ATOM 706 C C . LYS A 1 88 ? 9.558 -5.024 -13.932 1.00 93.44 88 LYS A C 1
ATOM 708 O O . LYS A 1 88 ? 10.261 -5.943 -14.345 1.00 93.44 88 LYS A O 1
ATOM 713 N N . LYS A 1 89 ? 8.628 -5.205 -12.987 1.00 94.94 89 LYS A N 1
ATOM 714 C CA . LYS A 1 89 ? 8.350 -6.502 -12.343 1.00 94.94 89 LYS A CA 1
ATOM 715 C C . LYS A 1 89 ? 7.828 -7.541 -13.341 1.00 94.94 89 LYS A C 1
ATOM 717 O O . LYS A 1 89 ? 8.202 -8.705 -13.253 1.00 94.94 89 LYS A O 1
ATOM 722 N N . LEU A 1 90 ? 7.018 -7.106 -14.303 1.00 95.50 90 LEU A N 1
ATOM 723 C CA . LEU A 1 90 ? 6.473 -7.930 -15.384 1.00 95.50 90 LEU A CA 1
ATOM 724 C C . LEU A 1 90 ? 7.415 -8.061 -16.591 1.00 95.50 90 LEU A C 1
ATOM 726 O O . LEU A 1 90 ? 7.070 -8.744 -17.549 1.00 95.50 90 LEU A O 1
ATOM 730 N N . ARG A 1 91 ? 8.595 -7.424 -16.554 1.00 94.19 91 ARG A N 1
ATOM 731 C CA . ARG A 1 91 ? 9.544 -7.355 -17.679 1.00 94.19 91 ARG A CA 1
ATOM 732 C C . ARG A 1 91 ? 8.905 -6.801 -18.959 1.00 94.19 91 ARG A C 1
ATOM 734 O O . ARG A 1 91 ? 9.248 -7.217 -20.061 1.00 94.19 91 ARG A O 1
ATOM 741 N N . LEU A 1 92 ? 7.981 -5.852 -18.807 1.00 91.19 92 LEU A N 1
ATOM 742 C CA . LEU A 1 92 ? 7.419 -5.119 -19.932 1.00 91.19 92 LEU A CA 1
ATOM 743 C C . LEU A 1 92 ? 8.483 -4.186 -20.503 1.00 91.19 92 LEU A C 1
ATOM 745 O O . LEU A 1 92 ? 9.131 -3.433 -19.769 1.00 91.19 92 LEU A O 1
ATOM 749 N N . TYR A 1 93 ? 8.640 -4.227 -21.821 1.00 82.81 93 TYR A N 1
ATOM 750 C CA . TYR A 1 93 ? 9.503 -3.291 -22.520 1.00 82.81 93 TYR A CA 1
ATOM 751 C C . TYR A 1 93 ? 8.846 -1.907 -22.540 1.00 82.81 93 TYR A C 1
ATOM 753 O O . TYR A 1 93 ? 7.655 -1.800 -22.848 1.00 82.81 93 TYR A O 1
ATOM 761 N N . PRO A 1 94 ? 9.589 -0.835 -22.216 1.00 79.25 94 PRO A N 1
ATOM 762 C CA . PRO A 1 94 ? 9.081 0.514 -22.387 1.00 79.25 94 PRO A CA 1
ATOM 763 C C . PRO A 1 94 ? 8.808 0.745 -23.874 1.00 79.25 94 PRO A C 1
ATOM 765 O O . PRO A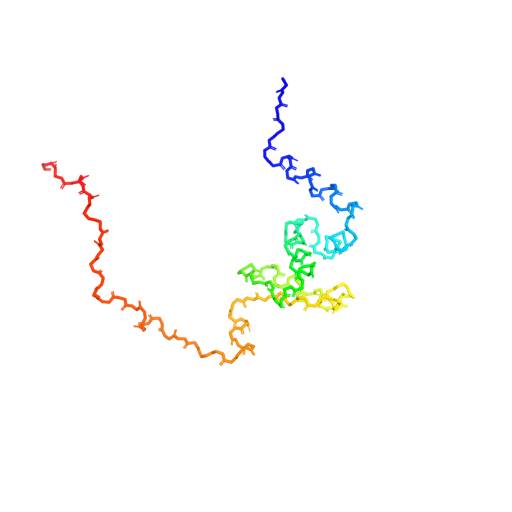 1 94 ? 9.713 0.652 -24.700 1.00 79.25 94 PRO A O 1
ATOM 768 N N . MET A 1 95 ? 7.554 1.033 -24.213 1.00 76.31 95 MET A N 1
ATOM 769 C CA . MET A 1 95 ? 7.171 1.372 -25.579 1.00 76.31 95 MET A CA 1
ATOM 770 C C . MET A 1 95 ? 7.528 2.839 -25.845 1.00 76.31 95 MET A C 1
ATOM 772 O O . MET A 1 95 ? 7.056 3.712 -25.111 1.00 76.31 95 MET A O 1
ATOM 776 N N . PRO A 1 96 ? 8.345 3.143 -26.871 1.00 78.12 96 PRO A N 1
ATOM 777 C CA . PRO A 1 96 ? 8.620 4.517 -27.265 1.00 78.12 96 PRO A CA 1
ATOM 778 C C . PRO A 1 96 ? 7.313 5.281 -27.538 1.00 78.12 96 PRO A C 1
ATOM 780 O O . PRO A 1 96 ? 6.502 4.809 -28.338 1.00 78.12 96 PRO A O 1
ATOM 783 N N . PRO A 1 97 ? 7.112 6.483 -26.963 1.00 77.94 97 PRO A N 1
ATOM 784 C CA . PRO A 1 97 ? 5.900 7.278 -27.192 1.00 77.94 97 PRO A CA 1
ATOM 785 C C . PRO A 1 97 ? 5.623 7.560 -28.674 1.00 77.94 97 PRO A C 1
ATOM 787 O O . PRO A 1 97 ? 4.471 7.669 -29.076 1.00 77.94 97 PRO A O 1
ATOM 790 N N . LYS A 1 98 ? 6.678 7.605 -29.503 1.00 77.06 98 LYS A N 1
ATOM 791 C CA . LYS A 1 98 ? 6.604 7.789 -30.961 1.00 77.06 98 LYS A CA 1
ATOM 792 C C . LYS A 1 98 ? 5.804 6.691 -31.682 1.00 77.06 98 LYS A C 1
ATOM 794 O O . LYS A 1 98 ? 5.331 6.914 -32.785 1.00 77.06 98 LYS A O 1
ATOM 799 N N . ILE A 1 99 ? 5.614 5.520 -31.071 1.00 72.56 99 ILE A N 1
ATOM 800 C CA . ILE A 1 99 ? 4.746 4.467 -31.625 1.00 72.56 99 ILE A CA 1
ATOM 801 C C . ILE A 1 99 ? 3.267 4.885 -31.562 1.00 72.56 99 ILE A C 1
ATOM 803 O O . ILE A 1 99 ? 2.488 4.517 -32.434 1.00 72.56 99 ILE A O 1
ATOM 807 N N . PHE A 1 100 ? 2.891 5.693 -30.567 1.00 67.19 100 PHE A N 1
ATOM 808 C CA . PHE A 1 100 ? 1.535 6.215 -30.376 1.00 67.19 100 PHE A CA 1
ATOM 809 C C . PHE A 1 100 ? 1.404 7.694 -30.762 1.00 67.19 100 PHE A C 1
ATOM 811 O O . PHE A 1 100 ? 0.361 8.300 -30.520 1.00 67.19 100 PHE A O 1
ATOM 818 N N . SER A 1 101 ? 2.445 8.305 -31.342 1.00 67.19 101 SER A N 1
ATOM 819 C CA . SER A 1 101 ? 2.323 9.656 -31.882 1.00 67.19 101 SER A CA 1
ATOM 820 C C . SER A 1 101 ? 1.469 9.583 -33.139 1.00 67.19 101 SER A C 1
ATOM 822 O O . SER A 1 101 ? 1.935 9.172 -34.200 1.00 67.19 101 SER A O 1
ATOM 824 N N . TYR A 1 102 ? 0.205 9.956 -32.999 1.00 67.12 102 TYR A N 1
ATOM 825 C CA . TYR A 1 102 ? -0.712 10.092 -34.113 1.00 67.12 102 TYR A CA 1
ATOM 826 C C . TYR A 1 102 ? -0.258 11.247 -35.010 1.00 67.12 102 TYR A C 1
ATOM 828 O O . TYR A 1 102 ? -0.566 12.404 -34.750 1.00 67.12 102 TYR A O 1
ATOM 836 N N . THR A 1 103 ? 0.471 10.944 -36.081 1.00 61.12 103 THR A N 1
ATOM 837 C CA . THR A 1 103 ? 0.741 11.909 -37.158 1.00 61.12 103 THR A CA 1
ATOM 838 C C . THR A 1 103 ? -0.488 12.160 -38.037 1.00 61.12 103 THR A C 1
ATOM 840 O O . THR A 1 103 ? -0.530 13.176 -38.717 1.00 61.12 103 THR A O 1
ATOM 843 N N . ASN A 1 104 ? -1.510 11.292 -37.972 1.00 55.66 104 ASN A N 1
ATOM 844 C CA . ASN A 1 104 ? -2.714 11.335 -38.813 1.00 55.66 104 ASN A CA 1
ATOM 845 C C . ASN A 1 104 ? -4.028 11.242 -38.011 1.00 55.66 104 ASN A C 1
ATOM 847 O O . ASN A 1 104 ? -4.979 10.604 -38.455 1.00 55.66 104 ASN A O 1
ATOM 851 N N . VAL A 1 105 ? -4.105 11.838 -36.818 1.00 55.84 105 VAL A N 1
ATOM 852 C CA . VAL A 1 105 ? -5.417 12.102 -36.205 1.00 55.84 105 VAL A CA 1
ATOM 853 C C . VAL A 1 105 ? -5.760 13.550 -36.491 1.00 55.84 105 VAL A C 1
ATOM 855 O O . VAL A 1 105 ? -5.282 14.460 -35.821 1.00 55.84 105 VAL A O 1
ATOM 858 N N . THR A 1 106 ? -6.589 13.761 -37.512 1.00 55.9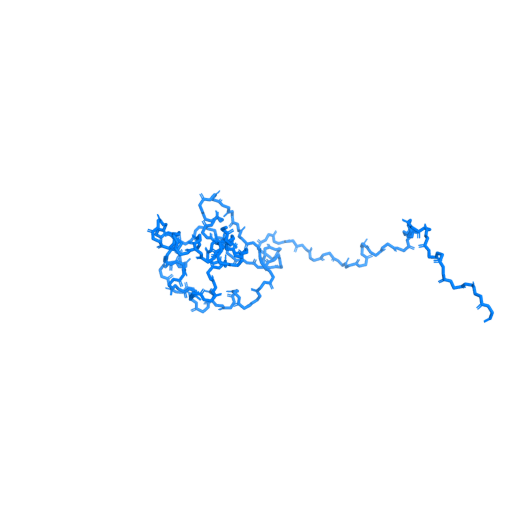1 106 THR A N 1
ATOM 859 C CA . THR A 1 106 ? -7.401 14.974 -37.618 1.00 55.91 106 THR A CA 1
ATOM 860 C C . THR A 1 106 ? -8.195 15.104 -36.319 1.00 55.91 106 THR A C 1
ATOM 862 O O . THR A 1 106 ? -8.972 14.194 -36.013 1.00 55.91 106 THR A O 1
ATOM 865 N N . PRO A 1 107 ? -8.010 16.174 -35.527 1.00 53.56 107 PRO A N 1
ATOM 866 C CA . PRO A 1 107 ? -8.830 16.392 -34.350 1.00 53.56 107 PRO A CA 1
ATOM 867 C C . PRO A 1 107 ? -10.273 16.581 -34.817 1.00 53.56 107 PRO A C 1
ATOM 869 O O . PRO A 1 107 ? -10.627 17.592 -35.419 1.00 53.56 107 PRO A O 1
ATOM 872 N N . ALA A 1 108 ? -11.112 15.577 -34.578 1.00 53.78 108 ALA A N 1
ATOM 873 C CA . ALA A 1 108 ? -12.541 15.680 -34.795 1.00 53.78 108 ALA A CA 1
ATOM 874 C C . ALA A 1 108 ? -13.133 16.541 -33.678 1.00 53.78 108 ALA A C 1
ATOM 876 O O . ALA A 1 108 ? -13.659 15.998 -32.724 1.00 53.78 108 ALA A O 1
ATOM 877 N N . HIS A 1 109 ? -12.994 17.864 -33.790 1.00 46.59 109 HIS A N 1
ATOM 878 C CA . HIS A 1 109 ? -13.954 18.853 -33.300 1.00 46.59 109 HIS A CA 1
ATOM 879 C C . HIS A 1 109 ? -13.748 20.164 -34.066 1.00 46.59 109 HIS A C 1
ATOM 881 O O . HIS A 1 109 ? -13.020 21.067 -33.662 1.00 46.59 109 HIS A O 1
ATOM 887 N N . SER A 1 110 ? -14.454 20.267 -35.189 1.00 49.56 110 SER A N 1
ATOM 888 C CA . SER A 1 110 ? -15.041 21.524 -35.632 1.00 49.56 110 SER A CA 1
ATOM 889 C C . SER A 1 110 ? -15.896 22.101 -34.498 1.00 49.56 110 SER A C 1
ATOM 891 O O . SER A 1 110 ? -16.969 21.573 -34.211 1.00 49.56 110 SER A O 1
ATOM 893 N N . ASN A 1 111 ? -15.377 23.115 -33.808 1.00 48.09 111 ASN A N 1
ATOM 894 C CA . ASN A 1 111 ? -16.082 24.343 -33.429 1.00 48.09 111 ASN A CA 1
ATOM 895 C C . ASN A 1 111 ? -15.198 25.152 -32.477 1.00 48.09 111 ASN A C 1
ATOM 897 O O . ASN A 1 111 ? -15.295 25.045 -31.259 1.00 48.09 111 ASN A O 1
ATOM 901 N N . VAL A 1 112 ? -14.369 26.006 -33.068 1.00 46.62 112 VAL A N 1
ATOM 902 C CA . VAL A 1 112 ? -14.006 27.283 -32.454 1.00 46.62 112 VAL A CA 1
ATOM 903 C C . VAL A 1 112 ? -14.597 28.343 -33.376 1.00 46.62 112 VAL A C 1
ATOM 905 O O . VAL A 1 112 ? -13.919 28.935 -34.210 1.00 46.62 112 VAL A O 1
ATOM 908 N N . ALA A 1 113 ? -15.923 28.475 -33.314 1.00 50.34 113 ALA A N 1
ATOM 909 C CA . ALA A 1 113 ? -16.547 29.742 -33.642 1.00 50.34 113 ALA A CA 1
ATOM 910 C C . ALA A 1 113 ? -16.038 30.717 -32.581 1.00 50.34 113 ALA A C 1
ATOM 912 O O . ALA A 1 113 ? -16.344 30.516 -31.413 1.00 50.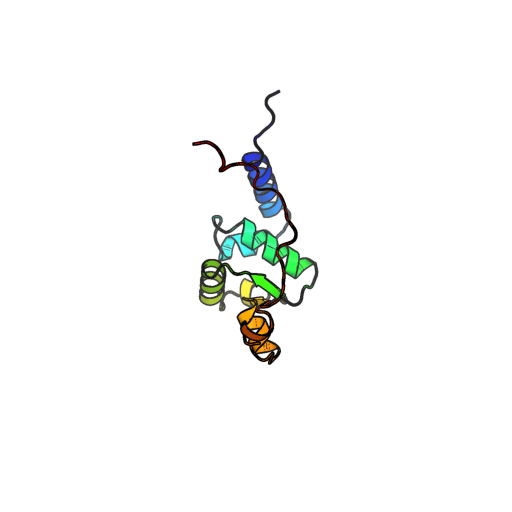34 113 ALA A O 1
ATOM 913 N N . ASP A 1 114 ? -15.152 31.618 -33.000 1.00 49.62 114 ASP A N 1
ATOM 914 C CA . ASP A 1 114 ? -14.738 32.875 -32.363 1.00 49.62 114 ASP A CA 1
ATOM 915 C C . ASP A 1 114 ? -13.257 33.092 -32.682 1.00 49.62 114 ASP A C 1
ATOM 917 O O . ASP A 1 114 ? -12.392 32.636 -31.949 1.00 49.62 114 ASP A O 1
ATOM 921 N N . I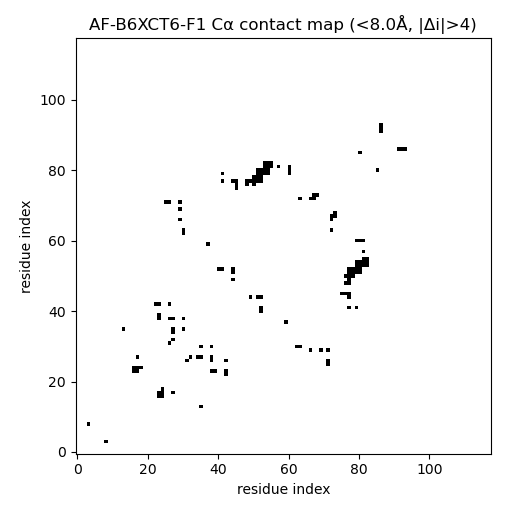LE A 1 115 ? -12.977 33.702 -33.837 1.00 47.59 115 ILE A N 1
ATOM 922 C CA . ILE A 1 115 ? -12.024 34.809 -34.069 1.00 47.59 115 ILE A CA 1
ATOM 923 C C . ILE A 1 115 ? -12.238 35.208 -35.543 1.00 47.59 115 ILE A C 1
ATOM 925 O O . ILE A 1 115 ? -11.422 34.997 -36.428 1.00 47.59 115 ILE A O 1
ATOM 929 N N . GLU A 1 116 ? -13.414 35.760 -35.820 1.00 47.03 116 GLU A N 1
ATOM 930 C CA . GLU A 1 116 ? -13.592 36.730 -36.897 1.00 47.03 116 GLU A CA 1
ATOM 931 C C . GLU A 1 116 ? -14.427 37.862 -36.311 1.00 47.03 116 GLU A C 1
ATOM 933 O O . GLU A 1 116 ? -15.625 37.704 -36.079 1.00 47.03 116 GLU A O 1
ATOM 938 N N . LYS A 1 117 ? -13.784 39.004 -36.049 1.00 41.28 117 LYS A N 1
ATOM 939 C CA . LYS A 1 117 ? -14.319 40.319 -36.416 1.00 41.28 117 LYS A CA 1
ATOM 940 C C . LYS A 1 117 ? -13.271 41.415 -36.205 1.00 41.28 117 LYS A C 1
ATOM 942 O O . LYS A 1 117 ? -12.993 41.790 -35.071 1.00 41.28 117 LYS A O 1
ATOM 947 N N . LYS A 1 118 ? -12.877 41.962 -37.361 1.00 36.12 118 LYS A N 1
ATOM 948 C CA . LYS A 1 118 ? -12.172 43.220 -37.654 1.00 36.12 118 LYS A CA 1
ATOM 949 C C . LYS A 1 118 ? -10.669 43.285 -37.418 1.00 36.12 118 LYS A C 1
ATOM 951 O O . LYS A 1 118 ? -10.235 43.247 -36.254 1.00 36.12 118 LYS A O 1
#

Radius of gyration: 21.65 Å; Cα contacts (8 Å, |Δi|>4): 77; chains: 1; bounding box: 42×53×54 Å